Protein AF-A0A3B3HYG5-F1 (afdb_monomer_lite)

Foldseek 3Di:
DDKDAWADWDWDDDDQFKTKIFTHGDPDDFQWKKKWKDQVPDIDIDIGRHRIDMDGRHHGPTDMDMGMIGHHDDDDDDDDDDPVPPPD

Structure (mmCIF, N/CA/C/O backbone):
data_AF-A0A3B3HYG5-F1
#
_entry.id   AF-A0A3B3HYG5-F1
#
loop_
_atom_site.group_PDB
_atom_site.id
_atom_site.type_symbol
_atom_site.label_atom_id
_atom_site.label_alt_id
_atom_site.label_comp_id
_atom_site.label_asym_id
_atom_site.label_entity_id
_atom_site.label_seq_id
_atom_site.pdbx_PDB_ins_code
_atom_site.Cartn_x
_atom_site.Cartn_y
_atom_site.Cartn_z
_atom_site.occupancy
_atom_site.B_iso_or_equiv
_atom_site.auth_seq_id
_atom_site.auth_comp_id
_atom_site.auth_asym_id
_atom_site.auth_atom_id
_atom_site.pdbx_PDB_model_num
ATOM 1 N N . GLY A 1 1 ? 6.790 10.951 -15.604 1.00 56.34 1 GLY A N 1
ATOM 2 C CA . GLY A 1 1 ? 6.967 9.553 -15.170 1.00 56.34 1 GLY A CA 1
ATOM 3 C C . GLY A 1 1 ? 5.741 8.785 -15.585 1.00 56.34 1 GLY A C 1
ATOM 4 O O . GLY A 1 1 ? 4.659 9.351 -15.519 1.00 56.34 1 GLY A O 1
ATOM 5 N N . VAL A 1 2 ? 5.896 7.558 -16.072 1.00 63.00 2 VAL A N 1
ATOM 6 C CA . VAL A 1 2 ? 4.738 6.705 -16.372 1.00 63.00 2 VAL A CA 1
ATOM 7 C C . VAL A 1 2 ? 4.283 6.081 -15.053 1.00 63.00 2 VAL A C 1
ATOM 9 O O . VAL A 1 2 ? 5.116 5.538 -14.324 1.00 63.00 2 VAL A O 1
ATOM 12 N N . ASN A 1 3 ? 2.993 6.195 -14.737 1.00 68.00 3 ASN A N 1
ATOM 13 C CA . ASN A 1 3 ? 2.389 5.525 -13.589 1.00 68.00 3 ASN A CA 1
ATOM 14 C C . ASN A 1 3 ? 1.933 4.127 -14.019 1.00 68.00 3 ASN A C 1
ATOM 16 O O . ASN A 1 3 ? 1.314 3.990 -15.073 1.00 68.00 3 ASN A O 1
ATOM 20 N N . GLN A 1 4 ? 2.242 3.105 -13.224 1.00 75.38 4 GLN A N 1
ATOM 21 C CA . GLN A 1 4 ? 1.802 1.730 -13.466 1.00 75.38 4 GLN A CA 1
ATOM 22 C C . GLN A 1 4 ? 0.969 1.209 -12.293 1.00 75.38 4 GLN A C 1
ATOM 24 O O . GLN A 1 4 ? 1.195 1.578 -11.137 1.00 75.38 4 GLN A O 1
ATOM 29 N N . SER A 1 5 ? 0.007 0.341 -12.600 1.00 83.88 5 SER A N 1
ATOM 30 C CA . SER A 1 5 ? -0.796 -0.339 -11.584 1.00 83.88 5 SER A CA 1
ATOM 31 C C . SER A 1 5 ? 0.020 -1.452 -10.940 1.00 83.88 5 SER A C 1
ATOM 33 O O . SER A 1 5 ? 0.547 -2.322 -11.632 1.00 83.88 5 SER A O 1
ATOM 35 N N . ILE A 1 6 ? 0.118 -1.432 -9.612 1.00 92.00 6 ILE A N 1
ATOM 36 C CA . ILE A 1 6 ? 0.688 -2.545 -8.847 1.00 92.00 6 ILE A CA 1
ATOM 37 C C . ILE A 1 6 ? -0.173 -3.808 -8.983 1.00 92.00 6 ILE A C 1
ATOM 39 O O . ILE A 1 6 ? -1.326 -3.753 -9.414 1.00 92.00 6 ILE A O 1
ATOM 43 N N . ARG A 1 7 ? 0.377 -4.955 -8.582 1.00 92.75 7 ARG A N 1
ATOM 44 C CA . ARG A 1 7 ? -0.330 -6.243 -8.563 1.00 92.75 7 ARG A CA 1
ATOM 45 C C . ARG A 1 7 ? -0.497 -6.727 -7.126 1.00 92.75 7 ARG A C 1
ATOM 47 O O . ARG A 1 7 ? 0.337 -6.411 -6.285 1.00 92.75 7 ARG A O 1
ATOM 54 N N . ASN A 1 8 ? -1.534 -7.520 -6.858 1.00 94.56 8 ASN A N 1
ATOM 55 C CA . ASN A 1 8 ? -1.744 -8.205 -5.574 1.00 94.56 8 ASN A CA 1
ATOM 56 C C . ASN A 1 8 ? -1.634 -7.279 -4.343 1.00 94.56 8 ASN A C 1
ATOM 58 O O . ASN A 1 8 ? -0.914 -7.601 -3.401 1.00 94.56 8 ASN A O 1
ATOM 62 N N . LEU A 1 9 ? -2.292 -6.113 -4.363 1.00 96.19 9 LEU A N 1
ATOM 63 C CA . LEU A 1 9 ? -2.368 -5.251 -3.178 1.00 96.19 9 LEU A CA 1
ATOM 64 C C . LEU A 1 9 ? -3.111 -5.993 -2.067 1.00 96.19 9 LEU A C 1
ATOM 66 O O . LEU A 1 9 ? -4.265 -6.375 -2.265 1.00 96.19 9 LEU A O 1
ATOM 70 N N . SER A 1 10 ? -2.477 -6.168 -0.912 1.00 96.94 10 SER A N 1
ATOM 71 C CA . SER A 1 10 ? -3.104 -6.832 0.225 1.00 96.94 10 SER A CA 1
ATOM 72 C C . SER A 1 10 ? -2.834 -6.100 1.535 1.00 96.94 10 SER A C 1
ATOM 74 O O . SER A 1 10 ? -1.842 -5.381 1.680 1.00 96.94 10 SER A O 1
ATOM 76 N N . VAL A 1 11 ? -3.760 -6.267 2.478 1.00 97.56 11 VAL A N 1
ATOM 77 C CA . VAL A 1 11 ? -3.619 -5.797 3.855 1.00 97.56 11 VAL A CA 1
ATOM 78 C C . VAL A 1 11 ? -3.045 -6.941 4.675 1.00 97.56 11 VAL A C 1
ATOM 80 O O . VAL A 1 11 ? -3.616 -8.030 4.686 1.00 97.56 11 VAL A O 1
ATOM 83 N N . THR A 1 12 ? -1.929 -6.698 5.353 1.00 98.06 12 THR A N 1
ATOM 84 C CA . THR A 1 12 ? -1.245 -7.716 6.160 1.00 98.06 12 THR A CA 1
ATOM 85 C C . THR A 1 12 ? -1.571 -7.602 7.643 1.00 98.06 12 THR A C 1
ATOM 87 O O . THR A 1 12 ? -1.547 -8.605 8.345 1.00 98.06 12 THR A O 1
ATOM 90 N N . GLU A 1 13 ? -1.888 -6.400 8.124 1.00 98.31 13 GLU A N 1
ATOM 91 C CA . GLU A 1 13 ? -2.234 -6.152 9.523 1.00 98.31 13 GLU A CA 1
ATOM 92 C C . GLU A 1 13 ? -3.140 -4.924 9.641 1.00 98.31 13 GLU A C 1
ATOM 94 O O . GLU A 1 13 ? -2.993 -3.957 8.889 1.00 98.31 13 GLU A O 1
ATOM 99 N N . ILE A 1 14 ? -4.068 -4.960 10.598 1.00 96.69 14 ILE A N 1
ATOM 100 C CA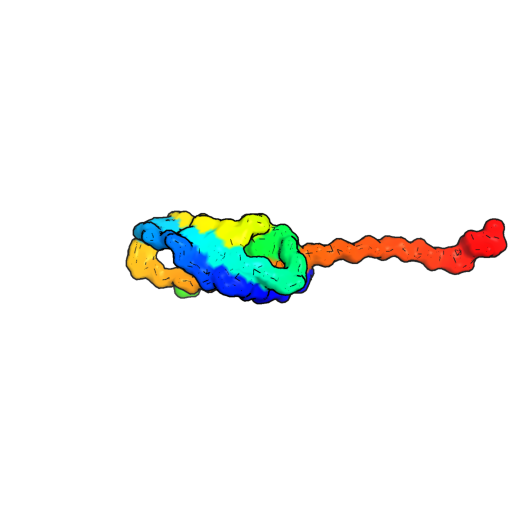 . ILE A 1 14 ? -4.927 -3.832 10.958 1.00 96.69 14 ILE A CA 1
ATOM 101 C C . ILE A 1 14 ? -4.911 -3.691 12.476 1.00 96.69 14 ILE A C 1
ATOM 103 O O . ILE A 1 14 ? -5.202 -4.645 13.195 1.00 96.69 14 ILE A O 1
ATOM 107 N N . THR A 1 15 ? -4.637 -2.481 12.950 1.00 97.94 15 THR A N 1
ATOM 108 C CA . THR A 1 15 ? -4.835 -2.087 14.347 1.00 97.94 15 THR A CA 1
ATOM 109 C C . THR A 1 15 ? -5.898 -0.991 14.432 1.00 97.94 15 THR A C 1
ATOM 111 O O . THR A 1 15 ? -6.475 -0.569 13.427 1.00 97.94 15 THR A O 1
ATOM 114 N N . THR A 1 16 ? -6.165 -0.486 15.636 1.00 97.00 16 THR A N 1
ATOM 115 C CA . THR A 1 16 ? -7.075 0.652 15.829 1.00 97.00 16 THR A CA 1
ATOM 116 C C . THR A 1 16 ? -6.545 1.958 15.231 1.00 97.00 16 THR A C 1
ATOM 118 O O . THR A 1 16 ? -7.341 2.868 14.999 1.00 97.00 16 THR A O 1
ATOM 121 N N . SER A 1 17 ? -5.236 2.062 14.971 1.00 98.00 17 SER A N 1
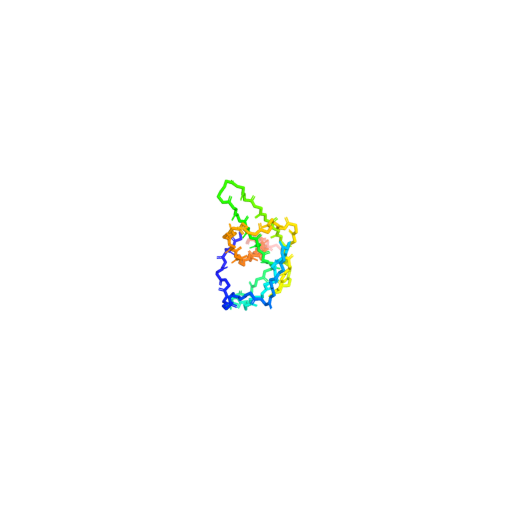ATOM 122 C CA . SER A 1 17 ? -4.583 3.293 14.508 1.00 98.00 17 SER A CA 1
ATOM 123 C C . SER A 1 17 ? -3.629 3.104 13.326 1.00 98.00 17 SER A C 1
ATOM 125 O O . SER A 1 17 ? -2.998 4.074 12.891 1.00 98.00 17 SER A O 1
ATOM 127 N N . SER A 1 18 ? -3.529 1.894 12.771 1.00 98.19 18 SER A N 1
ATOM 128 C CA . SER A 1 18 ? -2.657 1.612 11.634 1.00 98.19 18 SER A CA 1
ATOM 129 C C . SER A 1 18 ? -3.166 0.506 10.711 1.00 98.19 18 SER A C 1
ATOM 131 O O . SER A 1 18 ? -3.933 -0.369 11.111 1.00 98.19 18 SER A O 1
ATOM 133 N N . ILE A 1 19 ? -2.712 0.553 9.457 1.00 98.25 19 ILE A N 1
ATOM 134 C CA . ILE A 1 19 ? -2.913 -0.495 8.450 1.00 98.25 19 ILE A CA 1
ATOM 135 C C . ILE A 1 19 ? -1.566 -0.789 7.791 1.00 98.25 19 ILE A C 1
ATOM 137 O O . ILE A 1 19 ? -0.935 0.121 7.247 1.00 98.25 19 ILE A O 1
ATOM 141 N N . SER A 1 20 ? -1.151 -2.053 7.799 1.00 98.50 20 SER A N 1
ATOM 142 C CA . SER A 1 20 ? 0.031 -2.535 7.079 1.00 9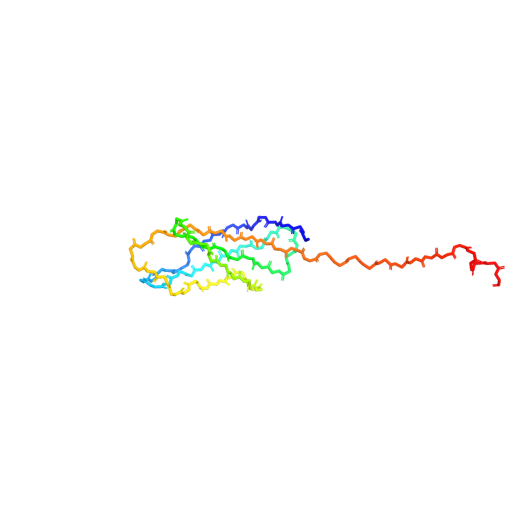8.50 20 SER A CA 1
ATOM 143 C C . SER A 1 20 ? -0.378 -3.149 5.742 1.00 98.50 20 SER A C 1
ATOM 145 O O . SER A 1 20 ? -1.362 -3.885 5.647 1.00 98.50 20 SER A O 1
ATOM 147 N N . LEU A 1 21 ? 0.370 -2.820 4.694 1.00 98.50 21 LEU A N 1
ATOM 148 C CA . LEU A 1 21 ? 0.078 -3.157 3.305 1.00 98.50 21 LEU A CA 1
ATOM 149 C C . LEU A 1 21 ? 1.290 -3.805 2.660 1.00 98.50 21 LEU A C 1
ATOM 151 O O . LEU A 1 21 ? 2.412 -3.364 2.893 1.00 98.50 21 LEU A O 1
ATOM 155 N N . ASN A 1 22 ? 1.061 -4.740 1.745 1.00 98.19 22 ASN A N 1
ATOM 156 C CA . ASN A 1 22 ? 2.076 -5.180 0.798 1.00 98.19 22 ASN A CA 1
ATOM 157 C C . ASN A 1 22 ? 1.510 -5.245 -0.625 1.00 98.19 22 ASN A C 1
ATOM 159 O O . ASN A 1 22 ? 0.296 -5.219 -0.847 1.00 98.19 22 ASN A O 1
ATOM 163 N N . TRP A 1 23 ? 2.402 -5.296 -1.605 1.00 97.50 23 TRP A N 1
ATOM 164 C CA . TRP A 1 23 ? 2.031 -5.468 -3.002 1.00 97.50 23 TRP A CA 1
ATOM 165 C C . TRP A 1 23 ? 3.150 -6.115 -3.808 1.00 97.50 23 TRP A C 1
ATOM 167 O O . TRP A 1 23 ? 4.289 -6.259 -3.373 1.00 97.50 23 TRP A O 1
ATOM 177 N N . THR A 1 24 ? 2.818 -6.506 -5.032 1.00 95.12 24 THR A N 1
ATOM 178 C CA . THR A 1 24 ? 3.764 -7.003 -6.025 1.00 95.12 24 THR A CA 1
ATOM 179 C C . THR A 1 24 ? 4.053 -5.913 -7.058 1.00 95.12 24 THR A C 1
ATOM 181 O O . THR A 1 24 ? 3.146 -5.248 -7.567 1.00 95.12 24 THR A O 1
ATOM 184 N N . GLU A 1 25 ? 5.331 -5.744 -7.394 1.00 90.62 25 GLU A N 1
ATOM 185 C CA . GLU A 1 25 ? 5.790 -4.806 -8.425 1.00 90.62 25 GLU A CA 1
ATOM 186 C C . GLU A 1 25 ? 5.136 -5.102 -9.793 1.00 90.62 25 GLU A C 1
ATOM 188 O O . GLU A 1 25 ? 4.922 -6.277 -10.128 1.00 90.62 25 GLU A O 1
ATOM 193 N N . PRO A 1 26 ? 4.778 -4.083 -10.598 1.00 88.25 26 PRO A N 1
ATOM 194 C CA . PRO A 1 26 ? 4.312 -4.290 -11.971 1.00 88.25 26 PRO A CA 1
ATOM 195 C C . PRO A 1 26 ? 5.375 -4.939 -12.874 1.00 88.25 26 PRO A C 1
ATOM 197 O O . PRO A 1 26 ? 6.545 -5.036 -12.524 1.00 88.25 26 PRO A O 1
ATOM 200 N N . LEU A 1 27 ? 4.964 -5.394 -14.064 1.00 82.75 27 LEU A N 1
ATOM 201 C CA . LEU A 1 27 ? 5.867 -6.048 -15.026 1.00 82.75 27 LEU A CA 1
ATOM 202 C C . LEU A 1 27 ? 6.932 -5.099 -15.615 1.00 82.75 27 LEU A C 1
ATOM 204 O O . LEU A 1 27 ? 7.923 -5.568 -16.163 1.00 82.75 27 LEU A O 1
ATOM 208 N N . GLY A 1 28 ? 6.754 -3.778 -15.502 1.00 75.69 28 GLY A N 1
ATOM 209 C CA . GLY A 1 28 ? 7.797 -2.792 -15.777 1.00 75.69 28 GLY A CA 1
ATOM 210 C C . GLY A 1 28 ? 8.400 -2.268 -14.476 1.00 75.69 28 GLY A C 1
ATOM 211 O O . GLY A 1 28 ? 7.656 -1.858 -13.590 1.00 75.69 28 GLY A O 1
ATOM 212 N N . ASN A 1 29 ? 9.734 -2.245 -14.368 1.00 76.75 29 ASN A N 1
ATOM 213 C CA . ASN A 1 29 ? 10.423 -1.764 -13.166 1.00 76.75 29 ASN A CA 1
ATOM 214 C C . ASN A 1 29 ? 9.873 -0.420 -12.676 1.00 76.75 29 ASN A C 1
ATOM 216 O O . ASN A 1 29 ? 9.686 0.526 -13.456 1.00 76.75 29 ASN A O 1
ATOM 220 N N . SER A 1 30 ? 9.689 -0.335 -11.364 1.00 81.69 30 SER A N 1
ATOM 221 C CA . SER A 1 30 ? 9.252 0.872 -10.670 1.00 81.69 30 SER A CA 1
ATOM 222 C C . SER A 1 30 ? 10.438 1.539 -9.980 1.00 81.69 30 SER A C 1
ATOM 224 O O . SER A 1 30 ? 11.390 0.879 -9.580 1.00 81.69 30 SER A O 1
ATOM 226 N N . SER A 1 31 ? 10.414 2.867 -9.858 1.00 86.56 31 SER A N 1
ATOM 227 C CA . SER A 1 31 ? 11.434 3.587 -9.082 1.00 86.56 31 SER A CA 1
ATOM 228 C C . SER A 1 31 ? 11.020 3.734 -7.622 1.00 86.56 31 SER A C 1
ATOM 230 O O . SER A 1 31 ? 11.860 3.649 -6.739 1.00 86.56 31 SER A O 1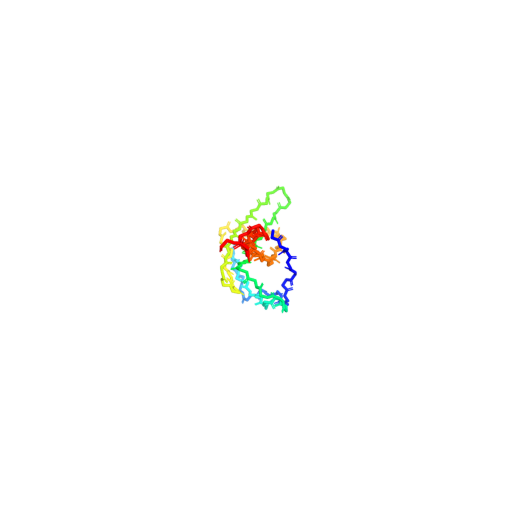
ATOM 232 N N . PHE A 1 32 ? 9.733 3.983 -7.383 1.00 93.56 32 PHE A N 1
ATOM 233 C CA . PHE A 1 32 ? 9.119 4.076 -6.062 1.00 93.56 32 PHE A CA 1
ATOM 234 C C . PHE A 1 32 ? 7.602 3.894 -6.195 1.00 93.56 32 PHE A C 1
ATOM 236 O O . PHE A 1 32 ? 7.062 3.834 -7.304 1.00 93.56 32 PHE A O 1
ATOM 243 N N . TYR A 1 33 ? 6.909 3.850 -5.065 1.00 95.12 33 TYR A N 1
ATOM 244 C CA . TYR A 1 33 ? 5.460 3.741 -4.976 1.00 95.12 33 TYR A CA 1
ATOM 245 C C . TYR A 1 33 ? 4.894 4.950 -4.246 1.00 95.12 33 TYR A C 1
ATOM 247 O O . TYR A 1 33 ? 5.443 5.395 -3.240 1.00 95.12 33 TYR A O 1
ATOM 255 N N . ARG A 1 34 ? 3.776 5.477 -4.743 1.00 95.81 34 ARG A N 1
ATOM 256 C CA . ARG A 1 34 ? 2.967 6.476 -4.049 1.00 95.81 34 ARG A CA 1
ATOM 257 C C . ARG A 1 34 ? 1.785 5.775 -3.402 1.00 95.81 34 ARG A C 1
ATOM 259 O O . ARG A 1 34 ? 0.958 5.199 -4.103 1.00 95.81 34 ARG A O 1
ATOM 266 N N . VAL A 1 35 ? 1.689 5.877 -2.086 1.00 97.56 35 VAL A N 1
ATOM 267 C CA . VAL A 1 35 ? 0.578 5.351 -1.291 1.00 97.56 35 VAL A CA 1
ATOM 268 C C . VAL A 1 35 ? -0.312 6.523 -0.909 1.00 97.56 35 VAL A C 1
ATOM 270 O O . VAL A 1 35 ? 0.180 7.521 -0.389 1.00 97.56 35 VAL A O 1
ATOM 273 N N . GLN A 1 36 ? -1.605 6.436 -1.200 1.00 97.38 36 GLN A N 1
ATOM 274 C CA . GLN A 1 36 ? -2.598 7.465 -0.901 1.00 97.38 36 GLN A CA 1
ATOM 275 C C . GLN A 1 36 ? -3.737 6.857 -0.093 1.00 97.38 36 GLN A C 1
ATOM 277 O O . GLN A 1 36 ? -4.205 5.768 -0.421 1.00 97.38 36 GLN A O 1
ATOM 282 N N . TRP A 1 37 ? -4.212 7.566 0.926 1.00 97.19 37 TRP A N 1
ATOM 283 C CA . TRP A 1 37 ? -5.376 7.159 1.708 1.00 97.19 37 TRP A CA 1
ATOM 284 C C . TRP A 1 37 ? -6.292 8.346 1.987 1.00 97.19 37 TRP A C 1
ATOM 286 O O . TRP A 1 37 ? -5.830 9.477 2.148 1.00 97.19 37 TRP A O 1
ATOM 296 N N . LYS A 1 38 ? -7.604 8.093 2.011 1.00 96.06 38 LYS A N 1
ATOM 297 C CA . LYS A 1 38 ? -8.615 9.138 2.214 1.00 96.06 38 LYS A CA 1
ATOM 298 C C . LYS A 1 38 ? -9.801 8.692 3.062 1.00 96.06 38 LYS A C 1
ATOM 300 O O . LYS A 1 38 ? -10.228 7.544 2.941 1.00 96.06 38 LYS A O 1
ATOM 305 N N . ASN A 1 39 ? -10.366 9.610 3.849 1.00 93.38 39 ASN A N 1
ATOM 306 C CA . ASN A 1 39 ? -11.597 9.423 4.635 1.00 93.38 39 ASN A CA 1
ATOM 307 C C . ASN A 1 39 ? -12.682 10.445 4.231 1.00 93.38 39 ASN A C 1
ATOM 309 O O . ASN A 1 39 ? -13.030 11.366 4.963 1.00 93.38 39 ASN A O 1
ATOM 313 N N . GLY A 1 40 ? -13.218 10.308 3.019 1.00 87.25 40 GLY A N 1
ATOM 314 C CA . GLY A 1 40 ? -14.138 11.305 2.466 1.00 87.25 40 GLY A CA 1
ATOM 315 C C . GLY A 1 40 ? -13.371 12.537 1.986 1.00 87.25 40 GLY A C 1
ATOM 316 O O . GLY A 1 40 ? -12.872 12.524 0.862 1.00 87.25 40 GLY A O 1
ATOM 317 N N . SER A 1 41 ? -13.262 13.568 2.825 1.00 85.38 41 SER A N 1
ATOM 318 C CA . SER A 1 41 ? -12.743 14.889 2.434 1.00 85.38 41 SER A CA 1
ATOM 319 C C . SER A 1 41 ? -11.215 14.987 2.442 1.00 85.38 41 SER A C 1
ATOM 321 O O . SER A 1 41 ? -10.640 15.661 1.589 1.00 85.38 41 SER A O 1
ATOM 323 N N . SER A 1 42 ? -10.537 14.314 3.376 1.00 90.56 42 SER A N 1
ATOM 324 C CA . SER A 1 42 ? -9.079 14.422 3.513 1.00 90.56 42 SER A CA 1
ATOM 325 C C . SER A 1 42 ? -8.376 13.360 2.682 1.00 90.56 42 SER A C 1
ATOM 327 O O . SER A 1 42 ? -8.702 12.180 2.783 1.00 90.56 42 SER A O 1
ATOM 329 N N . THR A 1 43 ? -7.386 13.772 1.887 1.00 95.50 43 THR A N 1
ATOM 330 C CA . THR A 1 43 ? -6.495 12.867 1.146 1.00 95.50 43 THR A CA 1
ATOM 331 C C . THR A 1 43 ? -5.063 13.071 1.615 1.00 95.50 43 THR A C 1
ATOM 333 O O . THR A 1 43 ? -4.510 14.160 1.485 1.00 95.50 43 THR A O 1
ATOM 336 N N . LEU A 1 44 ? -4.456 12.008 2.126 1.00 96.38 44 LEU A N 1
ATOM 337 C CA . LEU A 1 44 ? -3.062 11.961 2.549 1.00 96.38 44 LEU A CA 1
ATOM 338 C C . LEU A 1 44 ? -2.273 11.046 1.614 1.00 96.38 44 LEU A C 1
ATOM 340 O O . LEU A 1 44 ? -2.841 10.200 0.917 1.00 96.38 44 LEU A O 1
ATOM 344 N N . ASN A 1 45 ? -0.959 11.248 1.550 1.00 97.19 45 ASN A N 1
ATOM 345 C CA . ASN A 1 45 ? -0.086 10.405 0.750 1.00 97.19 45 ASN A CA 1
ATOM 346 C C . ASN A 1 45 ? 1.335 10.327 1.310 1.00 97.19 45 ASN A C 1
ATOM 348 O O . ASN A 1 45 ? 1.774 11.203 2.048 1.00 97.19 45 ASN A O 1
ATOM 352 N N . THR A 1 46 ? 2.045 9.275 0.917 1.00 97.12 46 THR A N 1
ATOM 353 C CA . THR A 1 46 ? 3.477 9.101 1.152 1.00 97.12 46 THR A CA 1
ATOM 354 C C . THR A 1 46 ? 4.126 8.413 -0.047 1.00 97.12 46 THR A C 1
ATOM 356 O O . THR A 1 46 ? 3.439 7.816 -0.883 1.00 97.12 46 THR A O 1
ATOM 359 N N . SER A 1 47 ? 5.449 8.514 -0.151 1.00 96.94 47 SER A N 1
ATOM 360 C CA . SER A 1 47 ? 6.240 7.777 -1.138 1.00 96.94 47 SER A CA 1
ATOM 361 C C . SER A 1 47 ? 7.161 6.792 -0.434 1.00 96.94 47 SER A C 1
ATOM 363 O O . SER A 1 47 ? 7.826 7.152 0.533 1.00 96.94 47 SER A O 1
ATOM 365 N N . VAL A 1 48 ? 7.209 5.560 -0.933 1.00 96.94 48 VAL A N 1
ATOM 366 C CA . VAL A 1 48 ? 8.042 4.481 -0.391 1.00 96.94 48 VAL A CA 1
ATOM 367 C C . VAL A 1 48 ? 8.779 3.768 -1.515 1.00 96.94 48 VAL A C 1
ATOM 369 O O . VAL A 1 48 ? 8.298 3.709 -2.646 1.00 96.94 48 VAL A O 1
ATOM 372 N N . PHE A 1 49 ? 9.954 3.228 -1.211 1.00 94.81 49 PHE A N 1
ATOM 373 C CA . PHE A 1 49 ? 10.746 2.447 -2.167 1.00 94.81 49 PHE A CA 1
ATOM 374 C C . PHE A 1 49 ? 10.459 0.949 -2.056 1.00 94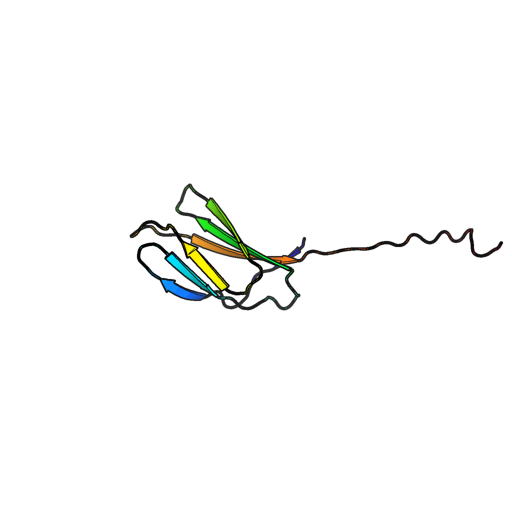.81 49 PHE A C 1
ATOM 376 O O . PHE A 1 49 ? 10.503 0.231 -3.053 1.00 94.81 49 PHE A O 1
ATOM 383 N N . GLU A 1 50 ? 10.093 0.507 -0.856 1.00 96.12 50 GLU A N 1
ATOM 384 C CA . GLU A 1 50 ? 9.730 -0.874 -0.580 1.00 96.12 50 GLU A CA 1
ATOM 385 C C . GLU A 1 50 ? 8.346 -1.232 -1.122 1.00 96.12 50 GLU A C 1
ATOM 387 O O . GLU A 1 50 ? 7.499 -0.377 -1.383 1.00 96.12 50 GLU A O 1
ATOM 392 N N . LYS A 1 51 ? 8.103 -2.538 -1.255 1.00 96.38 51 LYS A N 1
ATOM 393 C CA . LYS A 1 51 ? 6.828 -3.115 -1.723 1.00 96.38 51 LYS A CA 1
ATOM 394 C C . LYS A 1 51 ? 5.833 -3.333 -0.574 1.00 96.38 51 LYS A C 1
ATOM 396 O O . LYS A 1 51 ? 4.940 -4.173 -0.652 1.00 96.38 51 LYS A O 1
ATOM 401 N N . THR A 1 52 ? 6.050 -2.612 0.521 1.00 98.00 52 THR A N 1
ATOM 402 C CA . THR A 1 52 ? 5.299 -2.688 1.769 1.00 98.00 52 THR A CA 1
ATOM 403 C C . THR A 1 52 ? 5.338 -1.341 2.479 1.00 98.00 52 THR A C 1
ATOM 405 O O . THR A 1 52 ? 6.285 -0.566 2.313 1.00 98.00 52 THR A O 1
ATOM 408 N N . THR A 1 53 ? 4.305 -1.041 3.259 1.00 98.50 53 THR A N 1
ATOM 409 C CA . THR A 1 53 ? 4.309 0.106 4.169 1.00 98.50 53 THR A CA 1
ATOM 410 C C . THR A 1 53 ? 3.273 -0.053 5.275 1.00 98.50 53 THR A C 1
ATOM 412 O O . THR A 1 53 ? 2.310 -0.805 5.126 1.00 98.50 53 THR A O 1
ATOM 415 N N . THR A 1 54 ? 3.426 0.727 6.343 1.00 98.62 54 THR A N 1
ATOM 416 C CA . THR A 1 54 ? 2.411 0.897 7.383 1.00 98.62 54 THR A CA 1
ATOM 417 C C . THR A 1 54 ? 1.915 2.335 7.360 1.00 98.62 54 THR A C 1
ATOM 419 O O . THR A 1 54 ? 2.692 3.281 7.493 1.00 98.62 54 THR A O 1
ATOM 422 N N . ILE A 1 55 ? 0.606 2.501 7.190 1.00 98.19 55 ILE A N 1
ATOM 423 C CA . ILE A 1 55 ? -0.072 3.783 7.353 1.00 98.19 55 ILE A CA 1
ATOM 424 C C . ILE A 1 55 ? -0.440 3.909 8.829 1.00 98.19 55 ILE A C 1
ATOM 426 O O . ILE A 1 55 ? -1.229 3.109 9.324 1.00 98.19 55 ILE A O 1
ATOM 430 N N . SER A 1 56 ? 0.117 4.903 9.515 1.00 97.69 56 SER A N 1
ATOM 431 C CA . SER A 1 56 ? -0.111 5.155 10.946 1.00 97.69 56 SER A CA 1
ATOM 432 C C . SER A 1 56 ? -1.035 6.356 11.178 1.00 97.69 56 SER A C 1
ATOM 434 O O . SER A 1 56 ? -1.377 7.082 10.243 1.00 97.69 56 SER A O 1
ATOM 436 N N . ASN A 1 57 ? -1.388 6.599 12.445 1.00 96.25 57 ASN A N 1
ATOM 437 C CA . ASN A 1 57 ? -2.209 7.732 12.895 1.00 96.25 57 ASN A CA 1
ATOM 438 C C . ASN A 1 57 ? -3.617 7.754 12.277 1.00 96.25 57 ASN A C 1
ATOM 440 O O . ASN A 1 57 ? -4.158 8.812 11.953 1.00 96.25 57 ASN A O 1
ATOM 444 N N . LEU A 1 58 ? -4.206 6.572 12.101 1.00 96.25 58 LEU A N 1
ATOM 445 C CA . LEU A 1 58 ? -5.589 6.415 11.668 1.00 96.25 58 LEU A CA 1
ATOM 446 C C . LEU A 1 58 ? -6.550 6.528 12.856 1.00 96.25 58 LEU A C 1
ATOM 448 O O . LEU A 1 58 ? -6.192 6.256 14.002 1.00 96.25 58 LEU A O 1
ATOM 452 N N . THR A 1 59 ? -7.786 6.929 12.576 1.00 95.81 59 THR A N 1
ATOM 453 C CA . THR A 1 59 ? -8.851 7.005 13.581 1.00 95.81 59 THR A CA 1
ATOM 454 C C . THR A 1 59 ? -9.643 5.699 13.608 1.00 95.81 59 THR A C 1
ATOM 456 O O . THR A 1 59 ? -10.133 5.245 12.572 1.00 95.81 59 THR A O 1
ATOM 459 N N . ALA A 1 60 ? -9.809 5.112 14.795 1.00 96.69 60 ALA A N 1
ATOM 460 C CA . ALA A 1 60 ? -10.593 3.894 14.979 1.00 96.69 60 ALA A CA 1
ATOM 461 C C . ALA A 1 60 ? -12.047 4.078 14.504 1.00 96.69 60 ALA A C 1
ATOM 463 O O . ALA A 1 60 ? -12.660 5.122 14.721 1.00 96.69 60 ALA A O 1
ATOM 464 N N . GLY A 1 61 ? -12.601 3.057 13.844 1.00 94.62 61 GLY A N 1
ATOM 465 C CA . GLY A 1 61 ? -13.971 3.080 13.314 1.00 94.62 61 GLY A CA 1
ATOM 466 C C . GLY A 1 61 ? -14.163 3.893 12.024 1.00 94.62 61 GLY A C 1
ATOM 467 O O . GLY A 1 61 ? -15.264 3.902 11.477 1.00 94.62 61 GLY A O 1
ATOM 468 N N . VAL A 1 62 ? -13.118 4.543 11.496 1.00 94.50 62 VAL A N 1
ATOM 469 C CA . VAL A 1 62 ? -13.190 5.308 10.241 1.00 94.50 62 VAL A CA 1
ATOM 470 C C . VAL A 1 62 ? -12.815 4.437 9.044 1.00 94.50 62 VAL A C 1
ATOM 472 O O . VAL A 1 62 ? -11.806 3.733 9.044 1.00 94.50 62 VAL A O 1
ATOM 475 N N . ARG A 1 63 ? -13.612 4.519 7.973 1.00 94.50 63 ARG A N 1
ATOM 476 C CA . ARG A 1 63 ? -13.316 3.848 6.702 1.00 94.50 63 ARG A CA 1
ATOM 477 C C . ARG A 1 63 ? -12.334 4.671 5.871 1.00 94.50 63 ARG A C 1
ATOM 479 O O . ARG A 1 63 ? -12.632 5.809 5.508 1.00 94.50 63 ARG A O 1
ATOM 486 N N . TYR A 1 64 ? -11.217 4.056 5.492 1.00 95.88 64 TYR A N 1
ATOM 487 C CA . TYR A 1 64 ? -10.233 4.645 4.585 1.00 95.88 64 TYR A CA 1
ATOM 488 C C . TYR A 1 64 ? -10.254 3.955 3.219 1.00 95.88 64 TYR A C 1
ATOM 490 O O . TYR A 1 64 ? -10.266 2.729 3.127 1.00 95.88 64 TYR A O 1
ATOM 498 N N . GLY A 1 65 ? -10.245 4.745 2.145 1.00 96.19 65 GLY A N 1
ATOM 499 C CA . GLY A 1 65 ? -9.959 4.258 0.795 1.00 96.19 65 GLY A CA 1
ATOM 500 C C . GLY A 1 65 ? -8.469 4.389 0.507 1.00 96.19 65 GLY A C 1
ATOM 501 O O . GLY A 1 65 ? -7.954 5.503 0.578 1.00 96.19 65 GLY A O 1
ATOM 502 N N . ILE A 1 66 ? -7.796 3.281 0.189 1.00 96.44 66 ILE A N 1
ATOM 503 C CA . ILE A 1 66 ? -6.346 3.221 -0.044 1.00 96.44 66 ILE A CA 1
ATOM 504 C C . ILE A 1 66 ? -6.075 2.950 -1.526 1.00 96.44 66 ILE A C 1
ATOM 506 O O . ILE A 1 66 ? -6.699 2.078 -2.125 1.00 96.44 66 ILE A O 1
ATOM 510 N N . ASN A 1 67 ? -5.127 3.683 -2.105 1.00 95.75 67 ASN A N 1
ATOM 511 C CA . ASN A 1 67 ? -4.618 3.463 -3.453 1.00 95.75 67 ASN A CA 1
ATOM 512 C C . ASN A 1 67 ? -3.087 3.460 -3.444 1.00 95.75 67 ASN A C 1
ATOM 514 O O . ASN A 1 67 ? -2.469 4.331 -2.830 1.00 95.75 67 ASN A O 1
ATOM 518 N N . VAL A 1 68 ? -2.477 2.519 -4.160 1.00 96.31 68 VAL A N 1
ATOM 519 C CA . VAL A 1 68 ? -1.024 2.451 -4.333 1.00 96.31 68 VAL A CA 1
ATOM 520 C C . VAL A 1 68 ? -0.711 2.499 -5.820 1.00 96.31 68 VAL A C 1
ATOM 522 O O . VAL A 1 68 ? -1.201 1.685 -6.597 1.00 96.31 68 VAL A O 1
ATOM 525 N N . THR A 1 69 ? 0.123 3.453 -6.216 1.00 94.19 69 THR A N 1
ATOM 526 C CA . THR A 1 69 ? 0.509 3.669 -7.612 1.00 94.19 69 THR A CA 1
ATOM 527 C C . THR A 1 69 ? 2.014 3.516 -7.746 1.00 94.19 69 THR A C 1
ATOM 529 O O . THR A 1 69 ? 2.770 4.161 -7.019 1.00 94.19 69 THR A O 1
ATOM 532 N N . ALA A 1 70 ? 2.469 2.707 -8.697 1.00 93.56 70 ALA A N 1
ATOM 533 C CA . ALA A 1 70 ? 3.886 2.598 -8.998 1.00 93.56 70 ALA A CA 1
ATOM 534 C C . ALA A 1 70 ? 4.332 3.755 -9.901 1.00 93.56 70 ALA A C 1
ATOM 536 O O . ALA A 1 70 ? 3.659 4.076 -10.883 1.00 93.56 70 ALA A O 1
ATOM 537 N N . VAL A 1 71 ? 5.466 4.381 -9.586 1.00 90.69 71 VAL A N 1
ATOM 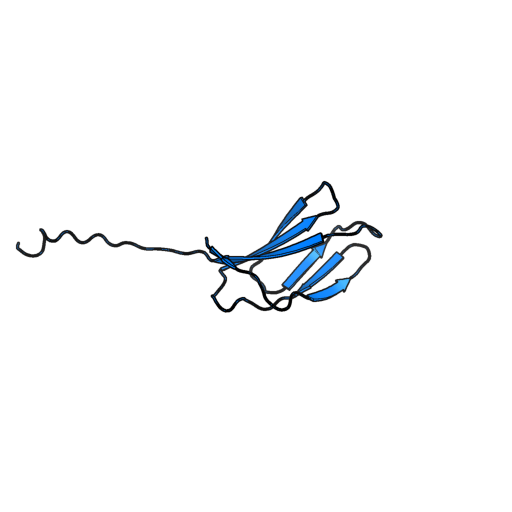538 C CA . VAL A 1 71 ? 6.002 5.522 -10.335 1.00 90.69 71 VAL A CA 1
ATOM 539 C C . VAL A 1 71 ? 7.341 5.148 -10.953 1.00 90.69 71 VAL A C 1
ATOM 541 O O . VAL A 1 71 ? 8.305 4.818 -10.257 1.00 90.69 71 VAL A O 1
ATOM 544 N N . ARG A 1 72 ? 7.427 5.244 -12.283 1.00 84.94 72 ARG A N 1
ATOM 545 C CA . ARG A 1 72 ? 8.672 5.034 -13.026 1.00 84.94 72 ARG A CA 1
ATOM 546 C C . ARG A 1 72 ? 9.329 6.368 -13.368 1.00 84.94 72 ARG A C 1
ATOM 548 O O . ARG A 1 72 ? 8.747 7.197 -14.081 1.00 84.94 72 ARG A O 1
ATOM 555 N N . ARG A 1 73 ? 10.573 6.564 -12.920 1.00 74.88 73 ARG A N 1
ATOM 556 C CA . ARG A 1 73 ? 11.421 7.655 -13.409 1.00 74.88 73 ARG A CA 1
ATOM 557 C C . ARG A 1 73 ? 12.084 7.218 -14.711 1.00 74.88 73 ARG A C 1
ATOM 559 O O . ARG A 1 73 ? 12.940 6.341 -14.718 1.00 74.88 73 ARG A O 1
ATOM 566 N N . LEU A 1 74 ? 11.682 7.835 -15.817 1.00 69.69 74 LEU A N 1
ATOM 567 C CA . LEU A 1 74 ? 12.408 7.734 -17.078 1.00 69.69 74 LEU A CA 1
ATOM 568 C C . LEU A 1 74 ? 13.498 8.806 -17.065 1.00 69.69 74 LEU A C 1
ATOM 570 O O . LEU A 1 74 ? 13.192 9.990 -16.946 1.00 69.69 74 LEU A O 1
ATOM 574 N N . VAL A 1 75 ? 14.761 8.393 -17.144 1.00 66.12 75 VAL A N 1
ATOM 575 C CA . VAL A 1 75 ? 15.874 9.301 -17.434 1.00 66.12 75 VAL A CA 1
ATOM 576 C C . VAL A 1 75 ? 16.215 9.098 -18.898 1.00 66.12 75 VAL A C 1
ATOM 578 O O . VAL A 1 75 ? 16.789 8.074 -19.254 1.00 66.12 75 VAL A O 1
ATOM 581 N N . HIS A 1 76 ? 15.844 10.043 -19.754 1.00 65.44 76 HIS A N 1
ATOM 582 C CA . HIS A 1 76 ? 16.371 10.082 -21.113 1.00 65.44 76 HIS A CA 1
ATOM 583 C C . HIS A 1 76 ? 17.624 10.955 -21.082 1.00 65.44 76 HIS A C 1
ATOM 585 O O . HIS A 1 76 ? 17.541 12.143 -20.776 1.00 65.44 76 HIS A O 1
ATOM 591 N N . ARG A 1 77 ? 18.793 10.359 -21.340 1.00 69.56 77 ARG A N 1
ATOM 592 C CA . ARG A 1 77 ? 19.988 11.126 -21.701 1.00 69.56 77 ARG A CA 1
ATOM 593 C C . ARG A 1 77 ? 20.023 11.203 -23.219 1.00 69.56 77 ARG A C 1
ATOM 595 O O . ARG A 1 77 ? 20.027 10.163 -23.871 1.00 69.56 77 ARG A O 1
ATOM 602 N N . GLN A 1 78 ? 20.030 12.411 -23.762 1.00 68.12 78 GLN A N 1
ATOM 603 C CA . GLN A 1 78 ? 20.256 12.641 -25.182 1.00 68.12 78 GLN A CA 1
ATOM 604 C C . GLN A 1 78 ? 21.688 13.142 -25.361 1.00 68.12 78 GLN A C 1
ATOM 606 O O . GLN A 1 78 ? 22.141 14.003 -24.609 1.00 68.12 78 GLN A O 1
ATOM 611 N N . VAL A 1 79 ? 22.399 12.572 -26.333 1.00 71.12 79 VAL A N 1
ATOM 612 C CA . VAL A 1 79 ? 23.654 13.123 -26.852 1.00 71.12 79 VAL A CA 1
ATOM 613 C C . VAL A 1 79 ? 23.340 13.634 -28.250 1.00 71.12 79 VAL A C 1
ATOM 615 O O . VAL A 1 79 ? 22.868 12.871 -29.094 1.00 71.12 79 VAL A O 1
ATOM 618 N N . GLU A 1 80 ? 23.547 14.925 -28.486 1.00 74.75 80 GLU A N 1
ATOM 619 C CA . GLU A 1 80 ? 23.438 15.505 -29.822 1.00 74.75 80 GLU A CA 1
ATOM 620 C C . GLU A 1 80 ? 24.764 15.312 -30.563 1.00 74.75 80 GLU A C 1
ATOM 622 O O . GLU A 1 80 ? 25.821 15.722 -30.086 1.00 74.75 80 GLU A O 1
ATOM 627 N N . PHE A 1 81 ? 24.713 14.684 -31.738 1.00 66.75 81 PHE A N 1
ATOM 628 C CA . PHE A 1 81 ? 25.852 14.591 -32.647 1.00 66.75 81 PHE A CA 1
ATOM 629 C C . PHE A 1 81 ? 25.641 15.555 -33.816 1.00 66.75 81 PHE A C 1
ATOM 631 O O . PHE A 1 81 ? 24.659 15.446 -34.552 1.00 66.75 81 PHE A O 1
ATOM 638 N N . ASN A 1 82 ? 26.580 16.479 -34.024 1.00 67.69 82 ASN A N 1
ATOM 639 C CA . ASN A 1 82 ? 26.607 17.323 -35.213 1.00 67.69 82 ASN A CA 1
ATOM 640 C C . ASN A 1 82 ? 27.385 16.614 -36.336 1.00 67.69 82 ASN A C 1
ATOM 642 O O . ASN A 1 82 ? 28.591 16.398 -36.220 1.00 67.69 82 ASN A O 1
ATOM 646 N N . LYS A 1 83 ? 26.714 16.299 -37.453 1.00 61.41 83 LYS A N 1
ATOM 647 C CA . LYS A 1 83 ? 27.342 15.700 -38.649 1.00 61.41 83 LYS A CA 1
ATOM 648 C C . LYS A 1 83 ? 28.415 16.583 -39.310 1.00 61.41 83 LYS A C 1
ATOM 650 O O . LYS A 1 83 ? 29.130 16.089 -40.174 1.00 61.41 83 LYS A O 1
ATOM 655 N N . ARG A 1 84 ? 28.567 17.856 -38.920 1.00 64.94 84 ARG A N 1
ATOM 656 C CA . ARG A 1 84 ? 29.618 18.749 -39.444 1.00 64.94 84 ARG A CA 1
ATOM 657 C C . ARG A 1 84 ? 31.018 18.502 -38.862 1.00 64.94 84 ARG A C 1
ATOM 659 O O . ARG A 1 84 ? 31.966 19.079 -39.374 1.00 64.94 84 ARG A O 1
ATOM 666 N N . ASN A 1 85 ? 31.167 17.628 -37.862 1.00 55.03 85 ASN A N 1
ATOM 667 C CA . ASN A 1 85 ? 32.463 17.333 -37.229 1.00 55.03 85 ASN A CA 1
ATOM 668 C C . ASN A 1 85 ? 33.133 16.034 -37.722 1.00 55.03 85 ASN A C 1
ATOM 670 O O . ASN A 1 85 ? 34.092 15.584 -37.111 1.00 55.03 85 ASN A O 1
ATOM 674 N N . LEU A 1 86 ? 32.635 15.408 -38.796 1.00 57.66 86 LEU A N 1
ATOM 675 C CA . LEU A 1 86 ? 33.226 14.184 -39.372 1.00 57.66 86 LEU A CA 1
ATOM 676 C C . LEU A 1 86 ? 34.087 14.448 -40.622 1.00 57.66 86 LEU A C 1
ATOM 678 O O . LEU A 1 86 ? 34.496 13.501 -41.285 1.00 57.66 86 LEU A O 1
ATOM 682 N N . LEU A 1 87 ? 34.328 15.718 -40.965 1.00 52.50 87 LEU A N 1
ATOM 683 C CA . LEU A 1 87 ? 35.090 16.131 -42.153 1.00 52.50 87 LEU A CA 1
ATOM 684 C C . LEU A 1 87 ? 36.113 17.250 -41.858 1.00 52.50 87 LEU A C 1
ATOM 686 O O . LEU A 1 87 ? 36.408 18.046 -42.746 1.00 52.50 87 LEU A O 1
ATOM 690 N N . GLN A 1 88 ? 36.645 17.327 -40.633 1.00 53.00 88 GLN A N 1
ATOM 691 C CA . GLN A 1 88 ? 37.869 18.087 -40.330 1.00 53.00 88 GLN A CA 1
ATOM 692 C C . GLN A 1 88 ? 38.933 17.150 -39.776 1.00 53.00 88 GLN A C 1
ATOM 694 O O . GLN A 1 88 ? 38.550 16.271 -38.970 1.00 53.00 88 GLN A O 1
#

Secondary structure (DSSP, 8-state):
-EEEE-EEEEEEEE-SS-EEEEEEPPSSPPSEEEEEEEETTEEEEEEESSSEEEE-SPPTT---EEEEEEEE----------GGGS--

Radius of gyration: 19.92 Å; chains: 1; bounding box: 52×27×58 Å

InterPro domains:
  IPR003961 Fibronectin type III [PF00041] (6-72)
  IPR003961 Fibronectin type III [PS50853] (5-88)
  IPR003961 Fibronectin type III [SM00060] (3-78)
  IPR003961 Fibronectin type III [cd00063] (7-73)
  IPR013783 Immunoglobulin-like fold [G3DSA:2.60.40.10] (2-84)
  IPR036116 Fibronectin type III superfamily [SSF49265] (5-73)

Sequence (88 aa):
GVNQSIRNLSVTEITTSSISLNWTEPLGNSSFYRVQWKNGSSTLNTSVFEKTTTISNLTAGVRYGINVTAVRRLVHRQVEFNKRNLLQ

Organism: Oryzias latipes (NCBI:txid8090)

pLDDT: mean 87.59, std 13.43, range [52.5, 98.62]